Protein AF-A0A7X8ZPL8-F1 (afdb_monomer)

pLDDT: mean 82.27, std 12.21, range [54.16, 95.38]

Radius of gyration: 17.26 Å; Cα contacts (8 Å, |Δi|>4): 143; chains: 1; bounding box: 39×37×35 Å

Foldseek 3Di:
DADDLVVDDFDDDPNDTPPCPSVCQQQFFDWDKDKDWDDPPQKIKMKMKIWGFPAGNRRPDDRRRHTPVVPMDIDIDIDGRDD

Secondary structure (DSSP, 8-state):
----GGGSPPEEETTEEETTHHHHHHHSEEEEEEEEEEEETTEEEEEEEEEEEEEESTT-STTTT-B-GGG-EEEEEEEE---

Sequence (83 aa):
MSFSTTDFKSYYVNGVTIDNFGDVFLNSPLYYRAQVGFDFGMIGLSVGYLLPTKGSFKNFSGDTFIPAWDNGKFSASILFNFL

Solvent-accessible surface area (backbone atoms only — not comparable to full-atom values): 4945 Å² total; per-residue (Å²): 138,88,79,60,58,82,75,48,74,84,45,72,58,95,88,41,78,42,89,54,48,37,57,56,55,30,67,35,55,42,69,51,76,50,72,53,72,48,79,62,86,46,40,33,42,34,43,33,40,40,33,33,22,74,12,20,63,70,55,70,47,98,57,27,79,41,71,37,79,92,62,52,41,80,45,75,48,78,44,77,54,78,131

Structure (mmCIF, N/CA/C/O backbone):
data_AF-A0A7X8ZPL8-F1
#
_entry.id   AF-A0A7X8ZPL8-F1
#
loop_
_atom_site.group_PDB
_atom_site.id
_atom_site.type_symbol
_atom_site.label_atom_id
_atom_site.label_alt_id
_atom_site.label_comp_id
_atom_site.label_asym_id
_atom_site.label_entity_id
_atom_site.label_seq_id
_atom_site.pdbx_PDB_ins_code
_atom_site.Cartn_x
_atom_site.Cartn_y
_atom_site.Cartn_z
_atom_site.occupancy
_atom_site.B_iso_or_equiv
_atom_site.auth_seq_id
_atom_site.auth_comp_id
_atom_site.auth_asym_id
_atom_site.auth_atom_id
_atom_site.pdbx_PDB_model_num
ATOM 1 N N . MET A 1 1 ? -21.543 0.819 0.270 1.00 55.22 1 MET A N 1
ATOM 2 C CA . MET A 1 1 ? -21.168 -0.331 1.121 1.00 55.22 1 MET A CA 1
ATOM 3 C C . MET A 1 1 ? -20.815 0.223 2.489 1.00 55.22 1 MET A C 1
ATOM 5 O O . MET A 1 1 ? -20.060 1.182 2.535 1.00 55.22 1 MET A O 1
ATOM 9 N N . SER A 1 2 ? -21.422 -0.292 3.556 1.00 56.38 2 SER A N 1
ATOM 10 C CA . SER A 1 2 ? -21.152 0.106 4.944 1.00 56.38 2 SER A CA 1
ATOM 11 C C . SER A 1 2 ? -20.517 -1.096 5.638 1.00 56.38 2 SER A C 1
ATOM 13 O O . SER A 1 2 ? -21.029 -2.204 5.505 1.00 56.38 2 SER A O 1
ATOM 15 N N . PHE A 1 3 ? -19.380 -0.875 6.294 1.00 62.78 3 PHE A N 1
ATOM 16 C CA . PHE A 1 3 ? -18.670 -1.874 7.091 1.00 62.78 3 PHE A CA 1
ATOM 17 C C . PHE A 1 3 ? -18.817 -1.504 8.573 1.00 62.78 3 PHE A C 1
ATOM 19 O O . PHE A 1 3 ? -18.723 -0.322 8.915 1.00 62.78 3 PHE A O 1
ATOM 26 N N . SER A 1 4 ? -19.046 -2.487 9.443 1.00 66.62 4 SER A N 1
ATOM 27 C CA . SER A 1 4 ? -19.150 -2.322 10.897 1.00 66.62 4 SER A CA 1
ATOM 28 C C . SER A 1 4 ? -17.956 -2.961 11.607 1.00 66.62 4 SER A C 1
ATOM 30 O O . SER A 1 4 ? -17.400 -3.957 11.147 1.00 66.62 4 SER A O 1
ATOM 32 N N . THR A 1 5 ? -17.568 -2.434 12.772 1.00 65.31 5 THR A N 1
ATOM 33 C CA . THR A 1 5 ? -16.528 -3.051 13.619 1.00 65.31 5 THR A CA 1
ATOM 34 C C . THR A 1 5 ? -16.907 -4.465 14.065 1.00 65.31 5 THR A C 1
ATOM 36 O O . THR A 1 5 ? -16.027 -5.282 14.315 1.00 65.31 5 THR A O 1
ATOM 39 N N . THR A 1 6 ? -18.206 -4.772 14.113 1.00 68.94 6 THR A N 1
ATOM 40 C CA . THR A 1 6 ? -18.756 -6.094 14.450 1.00 68.94 6 THR A CA 1
ATOM 41 C C . THR A 1 6 ? -18.549 -7.145 13.360 1.00 68.94 6 THR A C 1
ATOM 43 O O . THR A 1 6 ? -18.708 -8.331 13.636 1.00 68.94 6 THR A O 1
ATOM 46 N N . ASP A 1 7 ? -18.193 -6.736 12.139 1.00 68.00 7 ASP A N 1
ATOM 47 C CA . ASP A 1 7 ? -17.958 -7.652 11.014 1.00 68.00 7 ASP A CA 1
ATOM 48 C C . ASP A 1 7 ? -16.582 -8.338 11.104 1.00 68.00 7 ASP A C 1
ATOM 50 O O . ASP A 1 7 ? -16.297 -9.298 10.384 1.00 68.00 7 ASP A O 1
ATOM 54 N N . PHE A 1 8 ? -15.718 -7.873 12.010 1.00 67.56 8 PHE A N 1
ATOM 55 C CA . PHE A 1 8 ? -14.382 -8.407 12.230 1.00 67.56 8 PHE A CA 1
ATOM 56 C C . PHE A 1 8 ? -14.394 -9.373 13.418 1.00 67.56 8 PHE A C 1
ATOM 58 O O . PHE A 1 8 ? -14.711 -8.995 14.544 1.00 67.56 8 PHE A O 1
ATOM 65 N N .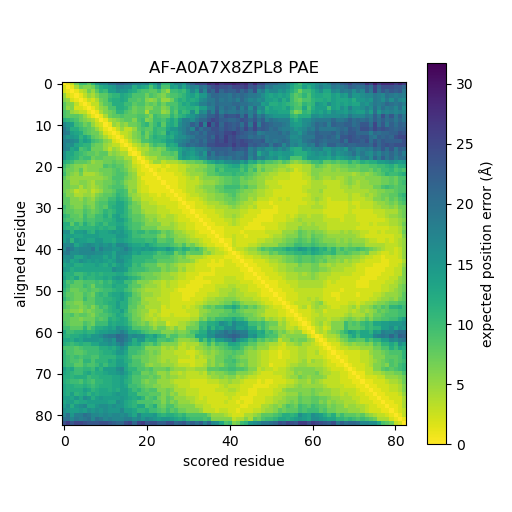 LYS A 1 9 ? -14.012 -10.634 13.182 1.00 65.81 9 LYS A N 1
ATOM 66 C CA . LYS A 1 9 ? -13.713 -11.570 14.276 1.00 65.81 9 LYS A CA 1
ATOM 67 C C . LYS A 1 9 ? -12.469 -11.096 15.028 1.00 65.81 9 LYS A C 1
ATOM 69 O O . LYS A 1 9 ? -11.585 -10.500 14.421 1.00 65.81 9 LYS A O 1
ATOM 74 N N . SER A 1 10 ? -12.380 -11.385 16.323 1.00 62.12 10 SER A N 1
ATOM 75 C CA . SER A 1 10 ? -11.186 -11.110 17.127 1.00 62.12 10 SER A CA 1
ATOM 76 C C . SER A 1 10 ? -9.958 -11.742 16.466 1.00 62.12 10 SER A C 1
ATOM 78 O O . SER A 1 10 ? -9.930 -12.954 16.238 1.00 62.12 10 SER A O 1
ATOM 80 N N . TYR A 1 11 ? -8.962 -10.923 16.126 1.00 60.06 11 TYR A N 1
ATOM 81 C CA . TYR A 1 11 ? -7.716 -11.404 15.536 1.00 60.06 11 TYR A CA 1
ATOM 82 C C . TYR A 1 11 ? -6.687 -11.640 16.637 1.00 60.06 11 TYR A C 1
ATOM 84 O O . TYR A 1 11 ? -6.474 -10.789 17.502 1.00 60.06 11 TYR A O 1
ATOM 92 N N . TYR A 1 12 ? -6.043 -12.803 16.581 1.00 54.16 12 TYR A N 1
ATOM 93 C CA . TYR A 1 12 ? -4.950 -13.173 17.471 1.00 54.16 12 TYR A CA 1
ATOM 94 C C . TYR A 1 12 ? -3.633 -13.022 16.720 1.00 54.16 12 TYR A C 1
ATOM 96 O O . TYR A 1 12 ? -3.418 -13.684 15.705 1.00 54.16 12 TYR A O 1
ATOM 104 N N . VAL A 1 13 ? -2.739 -12.176 17.226 1.00 58.56 13 VAL A N 1
ATOM 105 C CA . VAL A 1 13 ? -1.357 -12.090 16.739 1.00 58.56 13 VAL A CA 1
ATOM 106 C C . VAL A 1 13 ? -0.445 -12.391 17.919 1.00 58.56 13 VAL A C 1
ATOM 108 O O . VAL A 1 13 ? -0.510 -11.718 18.943 1.00 58.56 13 VAL A O 1
ATOM 111 N N . ASN A 1 14 ? 0.378 -13.436 17.799 1.00 60.53 14 ASN A N 1
ATOM 112 C CA . ASN A 1 14 ? 1.339 -13.856 18.829 1.00 60.53 14 ASN A CA 1
ATOM 113 C C . ASN A 1 14 ? 0.740 -14.030 20.244 1.00 60.53 14 ASN A C 1
ATOM 115 O O . ASN A 1 14 ? 1.370 -13.674 21.235 1.00 60.53 14 ASN A O 1
ATOM 119 N N . GLY A 1 15 ? -0.478 -14.572 20.350 1.00 61.22 15 GLY A N 1
ATOM 120 C CA . GLY A 1 15 ? -1.123 -14.854 21.641 1.00 61.22 15 GLY A CA 1
ATOM 121 C C . GLY A 1 15 ? -1.772 -13.647 22.330 1.00 61.22 15 GLY A C 1
ATOM 122 O O . GLY A 1 15 ? -2.298 -13.801 23.428 1.00 61.22 15 GLY A O 1
ATOM 123 N N . VAL A 1 16 ? -1.782 -12.471 21.691 1.00 59.78 16 VAL A N 1
ATOM 124 C CA . VAL A 1 16 ? -2.489 -11.275 22.171 1.00 59.78 16 VAL A CA 1
ATOM 125 C C . VAL A 1 16 ? -3.752 -11.069 21.335 1.00 59.78 16 VAL A C 1
ATOM 127 O O . VAL A 1 16 ? -3.694 -11.068 20.101 1.00 59.78 16 VAL A O 1
ATOM 130 N N . THR A 1 17 ? -4.896 -10.908 22.004 1.00 65.62 17 THR A N 1
ATOM 131 C CA . THR A 1 17 ? -6.151 -10.508 21.354 1.00 65.62 17 THR A CA 1
ATOM 132 C C . THR A 1 17 ? -6.040 -9.047 20.932 1.00 65.62 17 THR A C 1
ATOM 134 O O . THR A 1 17 ? -5.772 -8.176 21.759 1.00 65.62 17 THR A O 1
ATOM 137 N N . ILE A 1 18 ? -6.226 -8.763 19.644 1.00 68.25 18 ILE A N 1
ATOM 138 C CA . ILE A 1 18 ? -6.295 -7.387 19.149 1.00 68.25 18 ILE A CA 1
ATOM 139 C C . ILE A 1 18 ? -7.753 -6.933 19.219 1.00 68.25 18 ILE A C 1
ATOM 141 O O . ILE A 1 18 ? -8.518 -7.093 18.266 1.00 68.25 18 ILE A O 1
ATOM 145 N N . ASP A 1 19 ? -8.130 -6.354 20.358 1.00 72.38 19 ASP A N 1
ATOM 146 C CA . ASP A 1 19 ? -9.506 -5.917 20.633 1.00 72.38 19 ASP A CA 1
ATOM 147 C C . ASP A 1 19 ? -9.951 -4.729 19.759 1.00 72.38 19 ASP A C 1
ATOM 149 O O . ASP A 1 19 ? -11.142 -4.484 19.585 1.00 72.38 19 ASP A O 1
ATOM 153 N N . ASN A 1 20 ? -9.002 -3.998 19.164 1.00 76.31 20 ASN A N 1
ATOM 154 C CA . ASN A 1 20 ? -9.258 -2.805 18.355 1.00 76.31 20 ASN A CA 1
ATOM 155 C C . ASN A 1 20 ? -9.035 -3.006 16.846 1.00 76.31 20 ASN A C 1
ATOM 157 O O . ASN A 1 20 ? -9.040 -2.024 16.103 1.00 76.31 20 ASN A O 1
ATOM 161 N N . PHE A 1 21 ? -8.852 -4.243 16.366 1.00 80.25 21 PHE A N 1
ATOM 162 C CA . PHE A 1 21 ? -8.517 -4.493 14.959 1.00 80.25 21 PHE A CA 1
ATOM 163 C C . PHE A 1 21 ? -9.546 -3.890 13.997 1.00 80.25 21 PHE A C 1
ATOM 165 O O . PHE A 1 21 ? -9.166 -3.231 13.033 1.00 80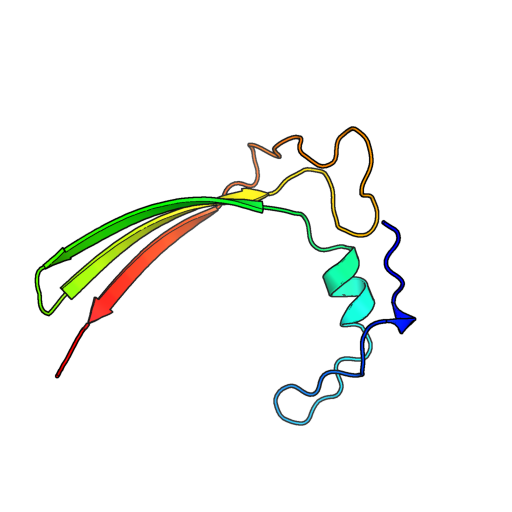.25 21 PHE A O 1
ATOM 172 N N . GLY A 1 22 ? -10.842 -4.078 14.270 1.00 79.50 22 GLY A N 1
ATOM 173 C CA . GLY A 1 22 ? -11.908 -3.542 13.422 1.00 79.50 22 GLY A CA 1
ATOM 174 C C . GLY A 1 22 ? -11.867 -2.015 13.323 1.00 79.50 22 GLY A C 1
ATOM 175 O O . GLY A 1 22 ? -12.045 -1.465 12.241 1.00 79.50 22 GLY A O 1
ATOM 176 N N . ASP A 1 23 ? -11.562 -1.321 14.421 1.00 82.06 23 ASP A N 1
ATOM 177 C CA . ASP A 1 23 ? -11.442 0.140 14.418 1.00 82.06 23 ASP A CA 1
ATOM 178 C C . ASP A 1 23 ? -10.171 0.598 13.684 1.00 82.06 23 ASP A C 1
ATOM 180 O O . ASP A 1 23 ? -10.222 1.497 12.846 1.00 82.06 23 ASP A O 1
ATOM 184 N N . VAL A 1 24 ? -9.035 -0.074 13.896 1.00 83.50 24 VAL A N 1
ATOM 185 C CA . VAL A 1 24 ? -7.790 0.200 13.155 1.00 83.50 24 VAL A CA 1
ATOM 186 C C . VAL A 1 24 ? -7.984 -0.019 11.652 1.00 83.50 24 VAL A C 1
ATOM 188 O O . VAL A 1 24 ? -7.567 0.814 10.846 1.00 83.50 24 VAL A O 1
ATOM 191 N N . PHE A 1 25 ? -8.658 -1.100 11.260 1.00 85.25 25 PHE A N 1
ATOM 192 C CA . PHE A 1 25 ? -8.944 -1.409 9.864 1.00 85.25 25 PHE A CA 1
ATOM 193 C C . PHE A 1 25 ? -9.876 -0.369 9.234 1.00 85.25 25 PHE A C 1
ATOM 195 O O . PHE A 1 25 ? -9.569 0.170 8.173 1.00 85.25 25 PHE A O 1
ATOM 202 N N . LEU A 1 26 ? -10.987 -0.027 9.893 1.00 84.50 26 LEU A N 1
ATOM 203 C CA . LEU A 1 26 ? -11.954 0.934 9.356 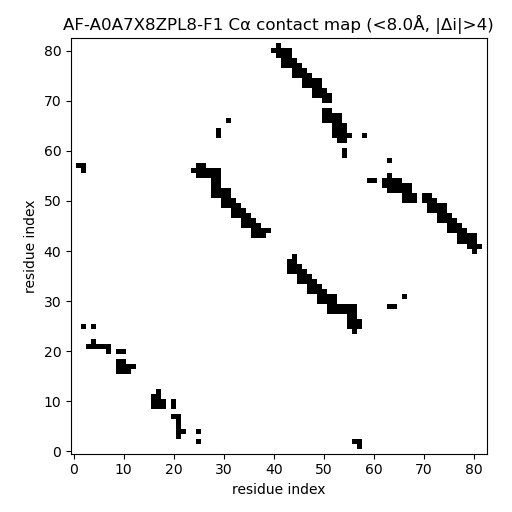1.00 84.50 26 LEU A CA 1
ATOM 204 C C . LEU A 1 26 ? -11.373 2.345 9.211 1.00 84.50 26 LEU A C 1
ATOM 206 O O . LEU A 1 26 ? -11.716 3.054 8.263 1.00 84.50 26 LEU A O 1
ATOM 210 N N . ASN A 1 27 ? -10.483 2.752 10.118 1.00 86.44 27 ASN A N 1
ATOM 211 C CA . ASN A 1 27 ? -9.799 4.042 10.041 1.00 86.44 27 ASN A CA 1
ATOM 212 C C . ASN A 1 27 ? -8.564 4.022 9.123 1.00 86.44 27 ASN A C 1
ATOM 214 O O . ASN A 1 27 ? -8.002 5.084 8.855 1.00 86.44 27 ASN A O 1
ATOM 218 N N . SER A 1 28 ? -8.146 2.858 8.615 1.00 86.88 28 SER A N 1
ATOM 219 C CA . SER A 1 28 ? -7.012 2.777 7.694 1.00 86.88 28 SER A CA 1
ATOM 220 C C . SER A 1 28 ? -7.352 3.474 6.372 1.00 86.88 28 SER A C 1
ATOM 222 O O . SER A 1 28 ? -8.420 3.217 5.801 1.00 86.88 28 SER A O 1
ATOM 224 N N . PRO A 1 29 ? -6.477 4.364 5.872 1.00 87.81 29 PRO A N 1
ATOM 225 C CA . PRO A 1 29 ? -6.713 5.019 4.599 1.00 87.81 29 PRO A CA 1
ATOM 226 C C . PRO A 1 29 ? -6.625 4.005 3.456 1.00 87.81 29 PRO A C 1
ATOM 228 O O . PRO A 1 29 ? -5.965 2.968 3.567 1.00 87.81 29 PRO A O 1
ATOM 231 N N . LEU A 1 30 ? -7.284 4.305 2.339 1.00 89.50 30 LEU A N 1
ATOM 232 C CA . LEU A 1 30 ? -7.045 3.563 1.104 1.00 89.50 30 LEU A CA 1
ATOM 233 C C . LEU A 1 30 ? -5.712 4.008 0.500 1.00 89.50 30 LEU A C 1
ATOM 235 O O . LEU A 1 30 ? -5.197 5.080 0.813 1.00 89.50 30 LEU A O 1
ATOM 239 N N . TYR A 1 31 ? -5.129 3.179 -0.360 1.00 91.06 31 TYR A N 1
ATOM 240 C CA . TYR A 1 31 ? -3.827 3.464 -0.952 1.00 91.06 31 TYR A CA 1
ATOM 241 C C . TYR A 1 31 ? -3.854 3.240 -2.455 1.00 91.06 31 TYR A C 1
ATOM 243 O O . TYR A 1 31 ? -4.266 2.179 -2.925 1.00 91.06 31 TYR A O 1
ATOM 251 N N . TYR A 1 32 ? -3.312 4.199 -3.198 1.00 90.94 32 TYR A N 1
ATOM 252 C CA . TYR A 1 32 ? -2.795 3.925 -4.529 1.00 90.94 32 TYR A CA 1
ATOM 253 C C . TYR A 1 32 ? -1.414 3.299 -4.397 1.00 90.94 32 TYR A C 1
ATOM 255 O O . TYR A 1 32 ? -0.577 3.762 -3.618 1.00 90.94 32 TYR A O 1
ATOM 263 N N . ARG A 1 33 ? -1.170 2.241 -5.166 1.00 92.88 33 ARG A N 1
ATOM 264 C CA . ARG A 1 33 ? 0.128 1.578 -5.237 1.00 92.88 33 ARG A CA 1
ATOM 265 C C . ARG A 1 33 ? 0.621 1.616 -6.674 1.00 92.88 33 ARG A C 1
ATOM 267 O O . ARG A 1 33 ? -0.045 1.098 -7.563 1.00 92.88 33 ARG A O 1
ATOM 274 N N . ALA A 1 34 ? 1.806 2.175 -6.868 1.00 93.69 34 ALA A N 1
ATOM 275 C CA . ALA A 1 34 ? 2.601 1.985 -8.070 1.00 93.69 34 ALA A CA 1
ATOM 276 C C . ALA A 1 34 ? 3.833 1.161 -7.694 1.00 93.69 34 ALA A C 1
ATOM 278 O O . ALA A 1 34 ? 4.474 1.443 -6.686 1.00 93.69 34 ALA A O 1
ATOM 279 N N . GLN A 1 35 ? 4.157 0.134 -8.468 1.00 94.50 35 GLN A N 1
ATOM 280 C CA . GLN A 1 35 ? 5.347 -0.680 -8.245 1.00 94.50 35 GLN A CA 1
ATOM 281 C C . GLN A 1 35 ? 5.956 -1.039 -9.591 1.00 94.50 35 GLN A C 1
ATOM 283 O O . GLN A 1 35 ? 5.238 -1.406 -10.518 1.00 94.50 35 GLN A O 1
ATOM 288 N N . VAL A 1 36 ? 7.276 -0.940 -9.678 1.00 94.81 36 VAL A N 1
ATOM 289 C CA . VAL A 1 36 ? 8.058 -1.468 -10.790 1.00 94.81 36 VAL A CA 1
ATOM 290 C C . VAL A 1 36 ? 9.061 -2.470 -10.239 1.00 94.81 36 VAL A C 1
ATOM 292 O O . VAL A 1 36 ? 9.690 -2.238 -9.204 1.00 94.81 36 VAL A O 1
ATOM 295 N N . GLY A 1 37 ? 9.151 -3.611 -10.910 1.00 94.50 37 GLY A N 1
ATOM 296 C CA . GLY A 1 37 ? 10.033 -4.711 -10.557 1.00 94.50 37 GLY A CA 1
ATOM 297 C C . GLY A 1 37 ? 10.901 -5.109 -11.742 1.00 94.50 37 GLY A C 1
ATOM 298 O O . GLY A 1 37 ? 10.472 -5.009 -12.891 1.00 94.50 37 GLY A O 1
ATOM 299 N N . PHE A 1 38 ? 12.113 -5.552 -11.439 1.00 94.19 38 PHE A N 1
ATOM 300 C CA . PHE A 1 38 ? 13.083 -6.091 -12.376 1.00 94.19 38 PHE A CA 1
ATOM 301 C C . PHE A 1 38 ? 13.566 -7.432 -11.844 1.00 94.19 38 PHE A C 1
ATOM 303 O O . PHE A 1 38 ? 14.105 -7.497 -10.738 1.00 94.19 38 PHE A O 1
ATOM 310 N N . ASP A 1 39 ? 13.408 -8.479 -12.644 1.00 92.56 39 ASP A N 1
ATOM 311 C CA . ASP A 1 39 ? 13.852 -9.821 -12.290 1.00 92.56 39 ASP A CA 1
ATOM 312 C C . ASP A 1 39 ? 15.127 -10.181 -13.059 1.00 92.56 39 ASP A C 1
ATOM 314 O O . ASP A 1 39 ? 15.14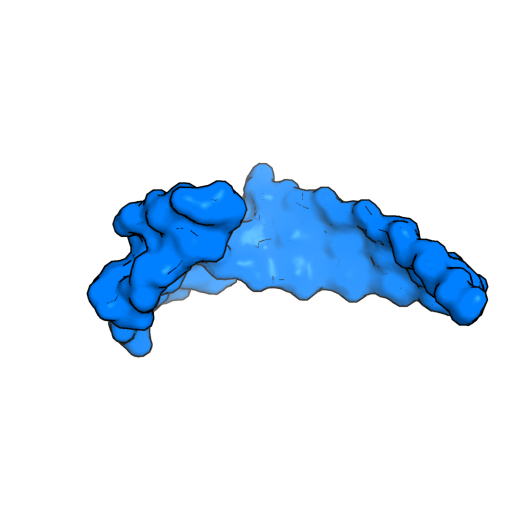5 -10.238 -14.289 1.00 92.56 39 ASP A O 1
ATOM 318 N N . PHE A 1 40 ? 16.202 -10.450 -12.320 1.00 89.12 40 PHE A N 1
ATOM 319 C CA . PHE A 1 40 ? 17.520 -10.850 -12.819 1.00 89.12 40 PHE A CA 1
ATOM 320 C C . PHE A 1 40 ? 17.823 -12.308 -12.451 1.00 89.12 40 PHE A C 1
ATOM 322 O O . PHE A 1 40 ? 18.864 -12.627 -11.873 1.00 89.12 40 PHE A O 1
ATOM 329 N N . GLY A 1 41 ? 16.885 -13.211 -12.742 1.00 88.19 41 GLY A N 1
ATOM 330 C CA . GLY A 1 41 ? 16.999 -14.635 -12.422 1.00 88.19 41 GLY A CA 1
ATOM 331 C C . GLY A 1 41 ? 16.951 -14.900 -10.915 1.00 88.19 41 GLY A C 1
ATOM 332 O O . GLY A 1 41 ? 15.879 -15.120 -10.362 1.00 88.19 41 GLY A O 1
ATOM 333 N N . MET A 1 42 ? 18.110 -14.871 -10.250 1.00 90.50 42 MET A N 1
ATOM 334 C CA . MET A 1 42 ? 18.241 -15.136 -8.808 1.00 90.50 42 MET A CA 1
ATOM 335 C C . MET A 1 42 ? 17.982 -13.907 -7.927 1.00 90.50 42 MET A C 1
ATOM 337 O O . MET A 1 42 ? 17.872 -14.036 -6.709 1.00 90.50 42 MET A O 1
ATOM 341 N N . ILE A 1 43 ? 17.921 -12.708 -8.508 1.00 91.81 43 ILE A N 1
ATOM 342 C CA . ILE A 1 43 ? 17.710 -11.461 -7.767 1.00 91.81 43 ILE A CA 1
ATOM 343 C C . ILE A 1 43 ? 16.556 -10.698 -8.408 1.00 91.81 43 ILE A C 1
ATOM 345 O O . ILE A 1 43 ? 16.633 -10.327 -9.575 1.00 91.81 43 ILE A O 1
ATOM 349 N N . GLY A 1 44 ? 15.508 -10.433 -7.635 1.00 94.44 44 GLY A N 1
ATOM 350 C CA . GLY A 1 44 ? 14.446 -9.496 -7.984 1.00 94.44 44 GLY A CA 1
ATOM 351 C C . GLY A 1 44 ? 14.671 -8.163 -7.276 1.00 94.44 44 GLY A C 1
ATOM 352 O O . GLY A 1 44 ? 14.857 -8.124 -6.061 1.00 94.44 44 GLY A O 1
ATOM 353 N N . LEU A 1 45 ? 14.647 -7.056 -8.008 1.00 94.69 45 LEU A N 1
ATOM 354 C CA . LEU A 1 45 ? 14.664 -5.705 -7.452 1.00 94.69 45 LEU A CA 1
ATOM 355 C C . LEU A 1 45 ? 13.303 -5.071 -7.686 1.00 94.69 45 LEU A C 1
ATOM 357 O O . LEU A 1 45 ? 12.825 -5.052 -8.815 1.00 94.69 45 LEU A O 1
ATOM 361 N N . SER A 1 46 ? 12.682 -4.510 -6.654 1.00 94.19 46 SER A N 1
ATOM 362 C CA . SER A 1 46 ? 11.458 -3.735 -6.832 1.00 94.19 46 SER A CA 1
ATOM 363 C C . SER A 1 46 ? 11.529 -2.405 -6.109 1.00 94.19 46 SER A C 1
ATOM 365 O O . SER A 1 46 ? 12.086 -2.301 -5.016 1.00 94.19 46 SER A O 1
ATOM 367 N N . VAL A 1 47 ? 10.951 -1.386 -6.730 1.00 94.88 47 VAL A N 1
ATOM 368 C CA . VAL A 1 47 ? 10.687 -0.100 -6.099 1.00 94.88 47 VAL A CA 1
ATOM 369 C C . VAL A 1 47 ? 9.206 0.200 -6.228 1.00 94.88 47 VAL A C 1
ATOM 371 O O . VAL A 1 47 ? 8.583 -0.012 -7.269 1.00 94.88 47 VAL A O 1
ATOM 374 N N . GLY A 1 48 ? 8.622 0.660 -5.134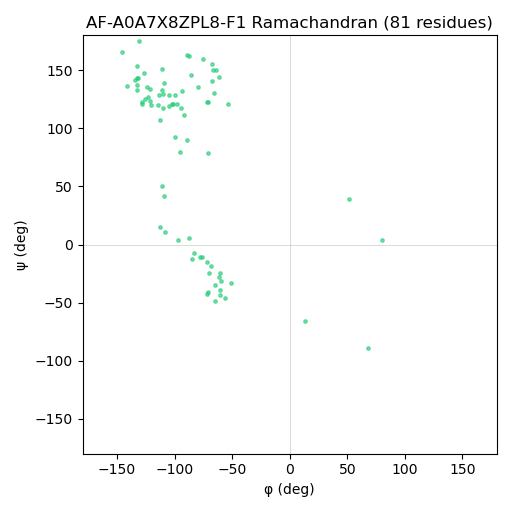 1.00 95.38 48 GLY A N 1
ATOM 375 C CA . GLY A 1 48 ? 7.207 0.953 -5.036 1.00 95.38 48 GLY A CA 1
ATOM 376 C C . GLY A 1 48 ? 6.959 2.307 -4.403 1.00 95.38 48 GLY A C 1
ATOM 377 O O . GLY A 1 48 ? 7.745 2.787 -3.587 1.00 95.38 48 GLY A O 1
ATOM 378 N N . TYR A 1 49 ? 5.824 2.889 -4.751 1.00 94.56 49 TYR A N 1
ATOM 379 C CA . TYR A 1 49 ? 5.279 4.089 -4.155 1.00 94.56 49 TYR A CA 1
ATOM 380 C C . TYR A 1 49 ? 3.851 3.807 -3.688 1.00 94.56 49 TYR A C 1
ATOM 382 O O . TYR A 1 49 ? 3.006 3.328 -4.448 1.00 94.56 49 TYR A O 1
ATOM 390 N N . LEU A 1 50 ? 3.605 4.077 -2.412 1.00 94.56 50 LEU A N 1
ATOM 391 C CA . LEU A 1 50 ? 2.310 3.973 -1.759 1.00 94.56 50 LEU A CA 1
ATOM 392 C C . LEU A 1 50 ? 1.821 5.380 -1.447 1.00 94.56 50 LEU A C 1
ATOM 394 O O . LEU A 1 50 ? 2.439 6.086 -0.655 1.00 94.56 50 LEU A O 1
ATOM 398 N N . LEU A 1 51 ? 0.700 5.771 -2.038 1.00 94.19 51 LEU A N 1
ATOM 399 C CA . LEU A 1 51 ? 0.086 7.074 -1.826 1.00 94.19 51 LEU A CA 1
ATOM 400 C C . LEU A 1 51 ? -1.242 6.887 -1.089 1.00 94.19 51 LEU A C 1
ATOM 402 O O . LEU A 1 51 ? -2.190 6.380 -1.696 1.00 94.19 51 LEU A O 1
ATOM 406 N N . PRO A 1 52 ? -1.328 7.247 0.204 1.00 92.38 52 PRO A N 1
ATOM 407 C CA . PRO A 1 52 ? -2.589 7.188 0.922 1.00 92.38 52 PRO A CA 1
ATOM 408 C C . PRO A 1 52 ? -3.597 8.169 0.329 1.00 92.38 52 PRO A C 1
ATOM 410 O O . PRO A 1 52 ? -3.253 9.246 -0.166 1.00 92.38 52 PRO A O 1
ATOM 413 N N . THR A 1 53 ? -4.864 7.812 0.433 1.00 90.88 53 THR A N 1
ATOM 414 C CA . THR A 1 53 ? -5.984 8.702 0.177 1.00 90.88 53 THR A CA 1
ATOM 415 C C . THR A 1 53 ? -6.396 9.442 1.443 1.00 90.88 53 THR A C 1
ATOM 417 O O . THR A 1 53 ? -6.084 9.027 2.559 1.00 90.88 53 THR A O 1
ATOM 420 N N . LYS A 1 54 ? -7.165 10.520 1.281 1.00 88.50 54 LYS A N 1
ATOM 421 C CA . LYS A 1 54 ? -7.821 11.218 2.395 1.00 88.50 54 LYS A CA 1
ATOM 422 C C . LYS A 1 54 ? -8.959 10.402 3.019 1.00 88.50 54 LYS A C 1
ATOM 424 O O . LYS A 1 54 ? -9.287 10.621 4.181 1.00 88.50 54 LYS A O 1
ATOM 429 N N . GLY A 1 55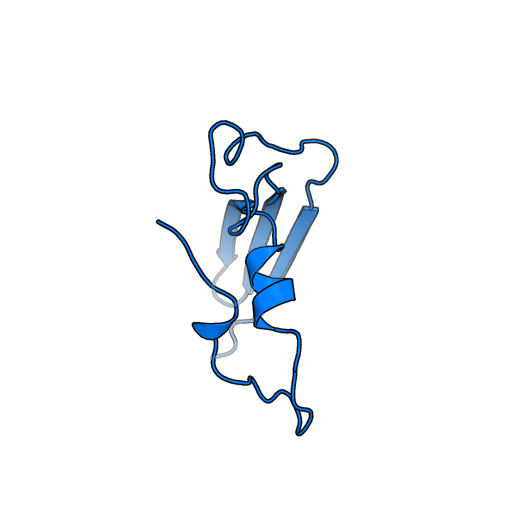 ? -9.559 9.479 2.264 1.00 86.50 55 GLY A N 1
ATOM 430 C CA . GLY A 1 55 ? -10.602 8.588 2.767 1.00 86.50 55 GLY A CA 1
ATOM 431 C C . GLY A 1 55 ? -10.081 7.306 3.395 1.00 86.50 55 GLY A C 1
ATOM 432 O O . GLY A 1 55 ? -8.961 6.867 3.133 1.00 86.50 55 GLY A O 1
ATOM 433 N N . SER A 1 56 ? -10.961 6.688 4.173 1.00 86.75 56 SER A N 1
ATOM 434 C CA . SER A 1 56 ? -10.811 5.371 4.790 1.00 86.75 56 SER A CA 1
ATOM 435 C C . SER A 1 56 ? -12.062 4.530 4.530 1.00 86.75 56 SER A C 1
ATOM 437 O O . SER A 1 56 ? -13.061 5.028 4.005 1.00 86.75 56 SER A O 1
ATOM 439 N N . PHE A 1 57 ? -12.044 3.262 4.941 1.00 83.06 57 PHE A N 1
ATOM 440 C CA . PHE A 1 57 ? -13.224 2.394 4.861 1.00 83.06 57 PHE A CA 1
ATOM 441 C C . PHE A 1 57 ? -14.408 2.911 5.695 1.00 83.06 57 PHE A C 1
ATOM 443 O O . PHE A 1 57 ? -15.559 2.677 5.332 1.00 83.06 57 PHE A O 1
ATOM 450 N N . LYS A 1 58 ? -14.140 3.648 6.779 1.00 82.00 58 LYS A N 1
ATOM 451 C CA . LYS A 1 58 ? -15.158 4.300 7.615 1.00 82.00 58 LYS A CA 1
ATOM 452 C C . LYS A 1 58 ? -15.826 5.483 6.916 1.00 82.00 58 LYS A C 1
ATOM 454 O O . LYS A 1 58 ? -17.037 5.646 7.010 1.00 82.00 58 LYS A O 1
ATOM 459 N N . ASN A 1 59 ? -15.041 6.283 6.195 1.00 79.19 59 ASN A N 1
ATOM 460 C CA . ASN A 1 59 ? -15.496 7.520 5.557 1.00 79.19 59 ASN A CA 1
ATOM 461 C C . ASN A 1 59 ? -15.556 7.383 4.030 1.00 79.19 59 ASN A C 1
ATOM 463 O O . ASN 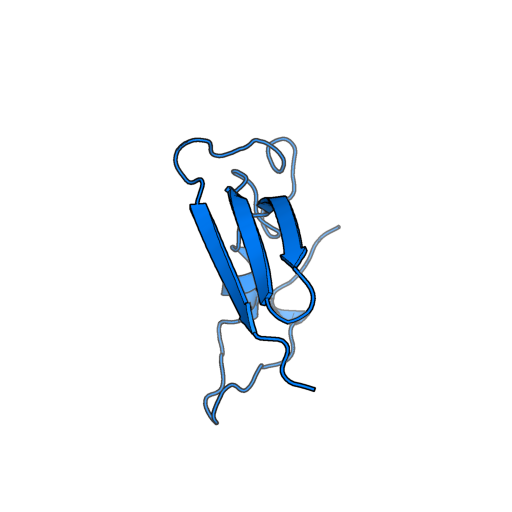A 1 59 ? -15.169 8.302 3.309 1.00 79.19 59 ASN A O 1
ATOM 467 N N . PHE A 1 60 ? -16.046 6.236 3.545 1.00 77.75 60 PHE A N 1
ATOM 468 C CA . PHE A 1 60 ? -16.146 5.919 2.121 1.00 77.75 60 PHE A CA 1
ATOM 469 C C . PHE A 1 60 ? -17.243 6.762 1.432 1.00 77.75 60 PHE A C 1
ATOM 471 O O . PHE A 1 60 ? -18.373 6.323 1.225 1.00 77.75 60 PHE A O 1
ATOM 478 N N . SER A 1 61 ? -16.929 8.017 1.119 1.00 78.12 61 SER A N 1
ATOM 479 C CA . SER A 1 61 ? -17.775 8.993 0.417 1.00 78.12 61 SER A CA 1
ATOM 480 C C . SER A 1 61 ? -16.932 9.914 -0.482 1.00 78.12 61 SER A C 1
ATOM 482 O O . SER A 1 61 ? -15.716 9.908 -0.342 1.00 78.12 61 SER A O 1
ATOM 484 N N . GLY A 1 62 ? -17.559 10.659 -1.404 1.00 68.81 62 GLY A N 1
ATOM 485 C CA . GLY A 1 62 ? -17.013 11.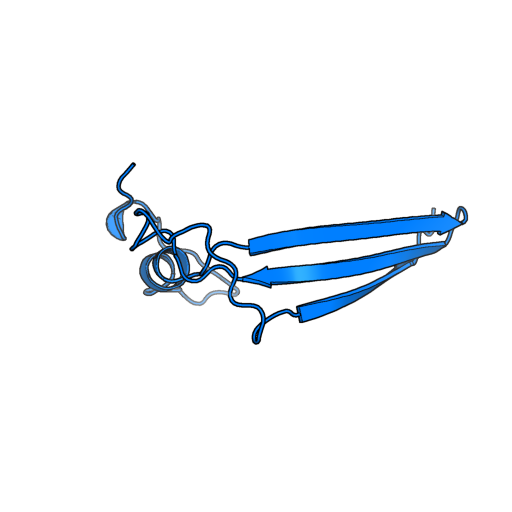713 -2.297 1.00 68.81 62 GLY A CA 1
ATOM 486 C C . GLY A 1 62 ? -15.488 11.864 -2.448 1.00 68.81 62 GLY A C 1
ATOM 487 O O . GLY A 1 62 ? -14.943 11.615 -3.518 1.00 68.81 62 GLY A O 1
ATOM 488 N N . ASP A 1 63 ? -14.801 12.241 -1.372 1.00 73.44 63 ASP A N 1
ATOM 489 C CA . ASP A 1 63 ? -13.365 12.541 -1.331 1.00 73.44 63 ASP A CA 1
ATOM 490 C C . ASP A 1 63 ? -12.458 11.325 -1.079 1.00 73.44 63 ASP A C 1
ATOM 492 O O . ASP A 1 63 ? -11.242 11.451 -0.913 1.00 73.44 63 ASP A O 1
ATOM 496 N N . THR A 1 64 ? -13.028 10.122 -1.046 1.00 79.69 64 THR A N 1
ATOM 497 C CA . THR A 1 64 ? -12.331 8.903 -0.614 1.00 79.69 64 THR A CA 1
ATOM 498 C C . THR A 1 64 ? -11.118 8.577 -1.456 1.00 79.69 64 THR A C 1
ATOM 500 O O . THR A 1 64 ? -10.140 8.049 -0.947 1.00 79.69 64 THR A O 1
ATOM 503 N N . PHE A 1 65 ? -11.173 8.927 -2.733 1.00 84.75 65 PHE A N 1
ATOM 504 C CA . PHE A 1 65 ? -10.133 8.647 -3.709 1.00 84.75 65 PHE A CA 1
ATOM 505 C C . PHE A 1 65 ? -9.180 9.827 -3.917 1.00 84.75 65 PHE A C 1
ATOM 507 O O . PHE A 1 65 ? -8.287 9.739 -4.760 1.00 84.75 65 PHE A O 1
ATOM 514 N N . ILE A 1 66 ? -9.333 10.917 -3.153 1.00 89.94 66 ILE A N 1
ATOM 515 C CA . ILE A 1 66 ? -8.431 12.065 -3.230 1.00 89.94 66 ILE A CA 1
ATOM 516 C C . ILE A 1 66 ? -7.086 11.682 -2.602 1.00 89.94 66 ILE A C 1
ATOM 518 O O . ILE A 1 66 ? -7.047 11.316 -1.424 1.00 89.94 66 ILE A O 1
ATOM 522 N N . PRO A 1 67 ? -5.976 11.787 -3.345 1.00 88.56 67 PRO A N 1
ATOM 523 C CA . PRO A 1 67 ? -4.648 11.503 -2.820 1.00 88.56 67 PRO A CA 1
ATOM 524 C C . PRO A 1 67 ? -4.206 12.525 -1.763 1.00 88.56 67 PRO A C 1
ATOM 526 O O . PRO A 1 67 ? -4.412 13.734 -1.902 1.00 88.56 67 PRO A O 1
ATOM 529 N N . ALA A 1 68 ? -3.548 12.038 -0.713 1.00 89.81 68 ALA A N 1
ATOM 530 C CA . ALA A 1 68 ? -2.823 12.845 0.260 1.00 89.81 68 ALA A CA 1
ATOM 531 C C . ALA A 1 68 ? -1.338 12.899 -0.139 1.00 89.81 68 ALA A C 1
ATOM 533 O O . ALA A 1 68 ? -0.518 12.150 0.391 1.00 89.81 68 ALA A O 1
ATOM 534 N N . TRP A 1 69 ? -1.017 13.765 -1.108 1.00 87.88 69 TRP A N 1
ATOM 535 C CA . TRP A 1 69 ? 0.305 13.877 -1.751 1.00 87.88 69 TRP A CA 1
ATOM 536 C C . TRP A 1 69 ? 1.484 13.998 -0.777 1.00 87.88 69 TRP A C 1
ATOM 538 O O . TRP A 1 69 ? 2.544 13.432 -1.037 1.00 87.88 69 TRP A O 1
ATOM 548 N N . ASP A 1 70 ? 1.275 14.638 0.373 1.00 90.25 70 ASP A N 1
ATOM 549 C CA . ASP A 1 70 ? 2.324 14.871 1.376 1.00 90.25 70 ASP A CA 1
ATOM 550 C C . ASP A 1 70 ? 2.669 13.625 2.214 1.00 90.25 70 ASP A C 1
ATOM 552 O O . ASP A 1 70 ? 3.663 13.612 2.933 1.00 90.25 70 ASP A O 1
ATOM 556 N N . ASN A 1 71 ? 1.865 12.560 2.120 1.00 89.88 71 ASN A N 1
ATOM 557 C CA . ASN A 1 71 ? 1.989 11.350 2.942 1.00 89.88 71 ASN A CA 1
ATOM 558 C C . ASN A 1 71 ? 2.409 10.107 2.141 1.00 89.88 71 ASN A C 1
ATOM 560 O O . ASN A 1 71 ? 2.257 8.975 2.614 1.00 89.88 71 ASN A O 1
ATOM 564 N N . GLY A 1 72 ? 2.911 10.299 0.921 1.00 90.00 72 GLY A N 1
ATOM 565 C CA . GLY A 1 72 ? 3.430 9.212 0.100 1.00 90.00 72 GLY A CA 1
ATOM 566 C C . GLY A 1 72 ? 4.619 8.500 0.750 1.00 90.00 72 GLY A C 1
ATOM 567 O O . GLY A 1 72 ? 5.465 9.118 1.394 1.00 90.00 72 GLY A O 1
ATOM 568 N N . LYS A 1 73 ? 4.705 7.183 0.563 1.00 94.19 73 LYS A N 1
ATOM 569 C CA . LYS A 1 73 ? 5.790 6.341 1.074 1.00 94.19 73 LYS A CA 1
ATOM 570 C C . LYS A 1 73 ? 6.467 5.603 -0.066 1.00 94.19 73 LYS A C 1
ATOM 572 O O . LYS A 1 73 ? 5.811 4.897 -0.830 1.00 94.19 73 LYS A O 1
ATOM 577 N N . PHE A 1 74 ? 7.785 5.726 -0.141 1.00 94.50 74 PHE A N 1
ATOM 578 C CA . PHE A 1 74 ? 8.600 4.900 -1.021 1.00 94.50 74 PHE A CA 1
ATOM 579 C C . PHE A 1 74 ? 8.962 3.585 -0.337 1.00 94.50 74 PHE A C 1
ATOM 581 O O . PHE A 1 74 ? 9.162 3.520 0.875 1.00 94.50 74 PHE A O 1
ATOM 588 N N . SER A 1 75 ? 9.051 2.533 -1.138 1.00 91.94 75 SER A N 1
ATOM 589 C CA . SER A 1 75 ? 9.516 1.214 -0.732 1.00 91.94 75 SER A CA 1
ATOM 590 C C . SER A 1 75 ? 10.520 0.713 -1.757 1.00 91.94 75 SER A C 1
ATOM 592 O O . SER A 1 75 ? 10.368 0.958 -2.952 1.00 91.94 75 SER A O 1
ATOM 594 N N . ALA A 1 76 ? 11.542 0.018 -1.284 1.00 92.88 76 ALA A N 1
ATOM 595 C CA . ALA A 1 76 ? 12.478 -0.709 -2.119 1.00 92.88 76 ALA A CA 1
ATOM 596 C C . ALA A 1 76 ? 12.635 -2.103 -1.519 1.00 92.88 76 ALA A C 1
ATOM 598 O O . ALA A 1 76 ? 12.720 -2.247 -0.298 1.00 92.88 76 ALA A O 1
ATOM 5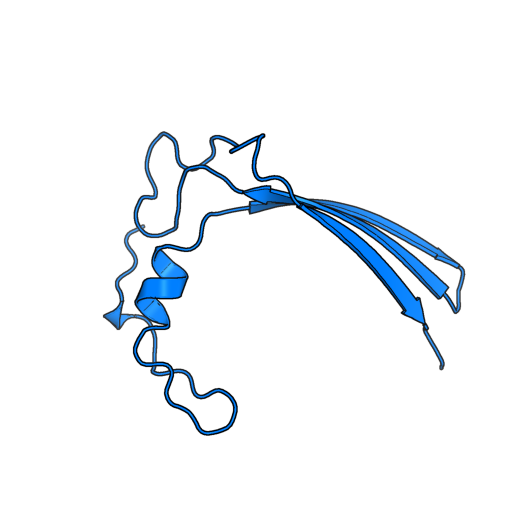99 N N . SER A 1 77 ? 12.648 -3.124 -2.363 1.00 92.56 77 SER A N 1
ATOM 600 C CA . SER A 1 77 ? 12.836 -4.502 -1.938 1.00 92.56 77 SER A CA 1
ATOM 601 C C . SER A 1 77 ? 13.842 -5.200 -2.835 1.00 92.56 77 SER A C 1
ATOM 603 O O . SER A 1 77 ? 13.829 -5.032 -4.054 1.00 92.56 77 SER A O 1
ATOM 605 N N . ILE A 1 78 ? 14.661 -6.037 -2.213 1.00 92.75 78 ILE A N 1
ATOM 606 C CA . ILE A 1 78 ? 15.528 -6.988 -2.894 1.00 92.75 78 ILE A CA 1
ATOM 607 C C . ILE A 1 78 ? 15.023 -8.369 -2.502 1.00 92.75 78 ILE A C 1
ATOM 609 O O . ILE A 1 78 ? 14.963 -8.697 -1.318 1.00 92.75 78 ILE A O 1
ATOM 613 N N . LEU A 1 79 ? 14.612 -9.146 -3.492 1.00 92.56 79 LEU A N 1
ATOM 614 C CA . LEU A 1 79 ? 14.224 -10.534 -3.341 1.00 92.56 79 LEU A CA 1
ATOM 615 C C . LEU A 1 79 ? 15.386 -11.400 -3.813 1.00 92.56 79 LEU A C 1
ATOM 617 O O . LEU A 1 79 ? 15.791 -11.311 -4.969 1.00 92.56 79 LEU A O 1
ATOM 621 N N . PHE A 1 80 ? 15.898 -12.252 -2.933 1.00 91.25 80 PHE A N 1
ATOM 622 C CA . PHE A 1 80 ? 16.827 -13.302 -3.328 1.00 91.25 80 PHE A CA 1
ATOM 623 C C . PHE A 1 80 ? 16.036 -14.581 -3.572 1.00 91.25 80 PHE A C 1
ATOM 625 O O . PHE A 1 80 ? 15.389 -15.100 -2.663 1.00 91.25 80 PHE A O 1
ATOM 632 N N . ASN A 1 81 ? 16.074 -15.061 -4.809 1.00 84.00 81 ASN A N 1
ATOM 633 C CA . ASN A 1 81 ? 15.473 -16.317 -5.208 1.00 84.00 81 ASN A CA 1
ATOM 634 C C . ASN A 1 81 ? 16.572 -17.381 -5.263 1.00 84.00 81 ASN A C 1
ATOM 636 O O . ASN A 1 81 ? 17.281 -17.521 -6.263 1.00 84.00 81 ASN A O 1
ATOM 640 N N . PHE A 1 82 ? 16.745 -18.076 -4.143 1.00 83.19 82 PHE A N 1
ATOM 641 C CA . PHE A 1 82 ? 17.569 -19.272 -4.070 1.00 83.19 82 PHE A CA 1
ATOM 642 C C . PHE A 1 82 ? 16.645 -20.464 -4.331 1.00 83.19 82 PHE A C 1
ATOM 644 O O . PHE A 1 82 ? 15.753 -20.724 -3.524 1.00 83.19 82 PHE A O 1
ATOM 651 N N . LEU A 1 83 ? 16.823 -21.122 -5.481 1.00 63.53 83 LEU A N 1
ATOM 652 C CA . LEU A 1 83 ? 16.306 -22.477 -5.693 1.00 63.53 83 LEU A CA 1
ATOM 653 C C . LEU A 1 83 ? 16.839 -23.419 -4.606 1.00 63.53 83 LEU A C 1
ATOM 655 O O . LEU A 1 83 ? 18.040 -23.289 -4.270 1.00 63.53 83 LEU A O 1
#

Nearest PDB structures (foldseek):
  6z0o-assembly1_F  TM=4.374E-01  e=5.690E+00  synthetic construct
  8qqu-assembly1_D  TM=3.448E-01  e=6.395E+00  Escherichia coli

Mean predicted aligned error: 8.52 Å